Protein AF-A0A6A5W0D3-F1 (afdb_monomer_lite)

Radius of gyration: 15.41 Å; chains: 1; bounding box: 31×42×32 Å

Foldseek 3Di:
DDPVVVVVVQLVVQLVVQCVVCVVPDDSVVSSVVSLVVVCVVVPPVPVVSVVVVVVVVVVVVVVVVVVVVVVD

Structure (mmCIF, N/CA/C/O backbone):
data_AF-A0A6A5W0D3-F1
#
_entry.id   AF-A0A6A5W0D3-F1
#
loop_
_atom_site.group_PDB
_atom_site.id
_atom_site.type_symbol
_atom_site.label_atom_id
_atom_site.label_alt_id
_atom_site.label_comp_id
_atom_site.label_asym_id
_atom_site.label_entity_id
_atom_site.label_seq_id
_atom_site.pdbx_PDB_ins_code
_atom_site.Cartn_x
_atom_site.Cartn_y
_atom_site.Cartn_z
_atom_site.occupancy
_atom_site.B_iso_or_equiv
_atom_site.auth_seq_id
_atom_site.auth_comp_id
_atom_site.auth_asym_id
_atom_site.auth_atom_id
_atom_site.pdbx_PDB_model_num
ATOM 1 N N . VAL A 1 1 ? -1.962 -2.621 18.767 1.00 58.34 1 VAL A N 1
ATOM 2 C CA . VAL A 1 1 ? -1.755 -2.005 17.439 1.00 58.34 1 VAL A CA 1
ATOM 3 C C . VAL A 1 1 ? -2.942 -1.115 17.128 1.00 58.34 1 VAL A C 1
ATOM 5 O O . VAL A 1 1 ? -4.072 -1.595 17.127 1.00 58.34 1 VAL A O 1
ATOM 8 N N . GLY A 1 2 ? -2.718 0.188 16.970 1.00 75.19 2 GLY A N 1
ATOM 9 C CA . GLY A 1 2 ? -3.799 1.139 16.672 1.00 75.19 2 GLY A CA 1
ATOM 10 C C . GLY A 1 2 ? -4.259 1.054 15.210 1.00 75.19 2 GLY A C 1
ATOM 11 O O . GLY A 1 2 ? -3.493 0.638 14.346 1.00 75.19 2 GLY A O 1
ATOM 12 N N . LYS A 1 3 ? -5.481 1.516 14.893 1.00 66.06 3 LYS A N 1
ATOM 13 C CA . LYS A 1 3 ? -5.993 1.582 13.499 1.00 66.06 3 LYS A CA 1
ATOM 14 C C . LYS A 1 3 ? -5.021 2.273 12.531 1.00 66.06 3 LYS A C 1
ATOM 16 O O . LYS A 1 3 ? -4.920 1.887 11.376 1.00 66.06 3 LYS A O 1
ATOM 21 N N . ILE A 1 4 ? -4.301 3.286 13.010 1.00 66.69 4 ILE A N 1
ATOM 22 C CA . ILE A 1 4 ? -3.334 4.059 12.218 1.00 66.69 4 ILE A CA 1
ATOM 23 C C . ILE A 1 4 ? -2.086 3.235 11.908 1.00 66.69 4 ILE A C 1
ATOM 25 O O . ILE A 1 4 ? -1.595 3.251 10.786 1.00 66.69 4 ILE A O 1
ATOM 29 N N . GLU A 1 5 ? -1.598 2.502 12.900 1.00 73.88 5 GLU A N 1
ATOM 30 C CA . GLU A 1 5 ? -0.421 1.649 12.786 1.00 73.88 5 GLU A CA 1
ATOM 31 C C . GLU A 1 5 ? -0.691 0.496 11.813 1.00 73.88 5 GLU A C 1
ATOM 33 O O . GLU A 1 5 ? 0.099 0.266 10.907 1.00 73.88 5 GLU A O 1
ATOM 38 N N . TYR A 1 6 ? -1.877 -0.119 11.899 1.00 75.94 6 TYR A N 1
ATOM 39 C CA . TYR A 1 6 ? -2.337 -1.126 10.939 1.00 75.94 6 TYR A CA 1
ATOM 40 C C . TYR A 1 6 ? -2.340 -0.605 9.491 1.00 75.94 6 TYR A C 1
ATOM 42 O O . TYR A 1 6 ? -1.853 -1.277 8.584 1.00 75.94 6 TYR A O 1
ATOM 50 N N . ILE A 1 7 ? -2.846 0.610 9.266 1.00 74.44 7 ILE A N 1
ATOM 51 C CA . ILE A 1 7 ? -2.908 1.209 7.924 1.00 74.44 7 ILE A CA 1
ATOM 52 C C . ILE A 1 7 ? -1.520 1.579 7.412 1.00 74.44 7 ILE A C 1
ATOM 54 O O . ILE A 1 7 ? -1.230 1.370 6.236 1.00 74.44 7 ILE A O 1
ATOM 58 N N . TYR A 1 8 ? -0.652 2.088 8.284 1.00 78.88 8 TYR A N 1
ATOM 59 C CA . TYR A 1 8 ? 0.735 2.368 7.935 1.00 78.88 8 TYR A CA 1
ATOM 60 C C . TYR A 1 8 ? 1.474 1.088 7.521 1.00 78.88 8 TYR A C 1
ATOM 62 O O . TYR A 1 8 ? 2.091 1.053 6.457 1.00 78.88 8 TYR A O 1
ATOM 70 N N . THR A 1 9 ? 1.341 0.007 8.294 1.00 83.94 9 THR A N 1
ATOM 71 C CA . THR A 1 9 ? 1.928 -1.295 7.952 1.00 83.94 9 THR A CA 1
ATOM 72 C C . THR A 1 9 ? 1.384 -1.828 6.627 1.00 83.94 9 THR A C 1
ATOM 74 O O . THR A 1 9 ? 2.162 -2.298 5.797 1.00 83.94 9 THR A O 1
ATOM 77 N N . LEU A 1 10 ? 0.074 -1.708 6.387 1.00 81.94 10 LEU A N 1
ATOM 78 C CA . LEU A 1 10 ? -0.557 -2.137 5.136 1.00 81.94 10 LEU A CA 1
ATOM 79 C C . LEU A 1 10 ? -0.036 -1.341 3.927 1.00 81.94 10 LEU A C 1
ATOM 81 O O . LEU A 1 10 ? 0.235 -1.924 2.877 1.00 81.94 10 LEU A O 1
ATOM 85 N N . LEU A 1 11 ? 0.154 -0.028 4.087 1.00 83.62 11 LEU A N 1
ATOM 86 C CA . LEU A 1 11 ? 0.722 0.846 3.060 1.00 83.62 11 LEU A CA 1
ATOM 87 C C . LEU A 1 11 ? 2.173 0.457 2.733 1.00 83.62 11 LEU A C 1
ATOM 89 O O . LEU A 1 11 ? 2.506 0.282 1.561 1.00 83.62 11 LEU A O 1
ATOM 93 N N . CYS A 1 12 ? 3.022 0.281 3.751 1.00 86.06 12 CYS A N 1
ATOM 94 C CA . CYS A 1 12 ? 4.417 -0.136 3.572 1.00 86.06 12 CYS A CA 1
ATOM 95 C C . CYS A 1 12 ? 4.521 -1.509 2.900 1.00 86.06 12 CYS A C 1
ATOM 97 O O . CYS A 1 12 ? 5.355 -1.713 2.017 1.00 86.06 12 CYS A O 1
ATOM 99 N N . TYR A 1 13 ? 3.653 -2.442 3.287 1.00 88.19 13 TYR A N 1
ATOM 100 C CA . TYR A 1 13 ? 3.610 -3.775 2.702 1.00 88.19 13 TYR A CA 1
ATOM 101 C C . TYR A 1 13 ? 3.237 -3.731 1.214 1.00 88.19 13 TYR A C 1
ATOM 103 O O . TYR A 1 13 ? 3.957 -4.276 0.375 1.00 88.19 13 TYR A O 1
ATOM 111 N N . ALA A 1 14 ? 2.164 -3.016 0.865 1.00 86.56 14 ALA A N 1
ATOM 112 C CA . ALA A 1 14 ? 1.736 -2.852 -0.522 1.00 86.56 14 ALA A CA 1
ATOM 113 C C . ALA A 1 14 ? 2.791 -2.127 -1.377 1.00 86.56 14 ALA A C 1
ATOM 115 O O . ALA A 1 14 ? 3.034 -2.518 -2.521 1.00 86.56 14 ALA A O 1
ATOM 116 N N . PHE A 1 15 ? 3.456 -1.115 -0.812 1.00 88.75 15 PHE A N 1
ATOM 117 C CA . PHE A 1 15 ? 4.554 -0.414 -1.473 1.00 88.75 15 PHE A CA 1
ATOM 118 C C . PHE A 1 15 ? 5.721 -1.350 -1.789 1.00 88.75 15 PHE A C 1
ATOM 120 O O . PHE A 1 15 ? 6.163 -1.382 -2.932 1.00 88.75 15 PHE A O 1
ATOM 127 N N . ASN A 1 16 ? 6.178 -2.162 -0.832 1.00 91.75 16 ASN A N 1
ATOM 128 C CA . ASN A 1 16 ? 7.285 -3.094 -1.065 1.00 91.75 16 ASN A CA 1
ATOM 129 C C . ASN A 1 16 ? 6.951 -4.157 -2.124 1.00 91.75 16 ASN A C 1
ATOM 131 O O . ASN A 1 16 ? 7.806 -4.501 -2.941 1.00 91.75 16 ASN A O 1
ATOM 135 N N . ILE A 1 17 ? 5.707 -4.646 -2.172 1.00 91.88 17 ILE A N 1
ATOM 136 C CA . ILE A 1 17 ? 5.272 -5.578 -3.227 1.00 91.88 17 ILE A CA 1
ATOM 137 C C . ILE A 1 17 ? 5.350 -4.912 -4.603 1.00 91.88 17 ILE A C 1
ATOM 139 O O . ILE A 1 17 ? 5.885 -5.488 -5.547 1.00 91.88 17 ILE A O 1
ATOM 143 N N . LEU A 1 18 ? 4.836 -3.690 -4.736 1.00 88.56 18 LEU A N 1
ATOM 144 C CA . LEU A 1 18 ? 4.869 -2.989 -6.018 1.00 88.56 18 LEU A CA 1
ATOM 145 C C . LEU A 1 18 ? 6.288 -2.554 -6.397 1.00 88.56 18 LEU A C 1
ATOM 147 O O . LEU A 1 18 ? 6.653 -2.665 -7.561 1.00 88.56 18 LEU A O 1
ATOM 151 N N . TYR A 1 19 ? 7.108 -2.141 -5.434 1.00 89.50 19 TYR A N 1
ATOM 152 C CA . TYR A 1 19 ? 8.509 -1.787 -5.649 1.00 89.50 19 TYR A CA 1
ATOM 153 C C . TYR A 1 19 ? 9.336 -2.978 -6.136 1.00 89.50 19 TYR A C 1
ATOM 155 O O . TYR A 1 19 ? 10.071 -2.860 -7.109 1.00 89.50 19 TYR A O 1
ATOM 163 N N . THR A 1 20 ? 9.155 -4.160 -5.547 1.00 92.19 20 THR A N 1
ATOM 164 C CA . THR A 1 20 ? 9.837 -5.377 -6.026 1.00 92.19 20 THR A CA 1
ATOM 165 C C . THR A 1 20 ? 9.358 -5.817 -7.413 1.00 92.19 20 THR A C 1
ATOM 167 O O . THR A 1 20 ? 10.129 -6.396 -8.174 1.00 92.19 20 THR A O 1
ATOM 170 N N . LYS A 1 21 ? 8.103 -5.517 -7.773 1.00 89.56 21 LYS A N 1
ATOM 171 C CA . LYS A 1 21 ? 7.512 -5.865 -9.074 1.00 89.56 21 LYS A CA 1
ATOM 172 C C . LYS A 1 21 ? 7.839 -4.858 -10.188 1.00 89.56 21 LYS A C 1
ATOM 174 O O . LYS A 1 21 ? 7.946 -5.259 -11.343 1.00 89.56 21 LYS A O 1
ATOM 179 N N . LEU A 1 22 ? 7.934 -3.567 -9.863 1.00 86.94 22 LEU A N 1
ATOM 180 C CA . LEU A 1 22 ? 7.937 -2.454 -10.829 1.00 86.94 22 LEU A CA 1
ATOM 181 C C . LEU A 1 22 ? 9.112 -1.475 -10.662 1.00 86.94 22 LEU A C 1
ATOM 183 O O . LEU A 1 22 ? 9.336 -0.651 -11.547 1.00 86.94 22 LEU A O 1
ATOM 187 N N . GLY A 1 23 ? 9.860 -1.543 -9.558 1.00 75.50 23 GLY A N 1
ATOM 188 C CA . GLY A 1 23 ? 10.807 -0.507 -9.118 1.00 75.50 23 GLY A CA 1
ATOM 189 C C . GLY A 1 23 ? 12.037 -0.293 -10.001 1.00 75.50 23 GLY A C 1
ATOM 190 O O . GLY A 1 23 ? 1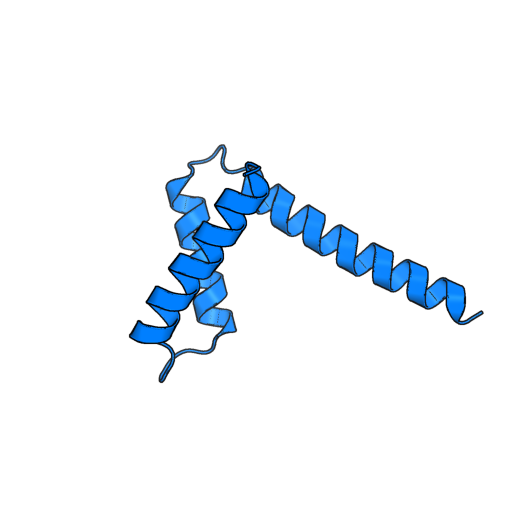2.738 0.693 -9.817 1.00 75.50 23 GLY A O 1
ATOM 191 N N . TYR A 1 24 ? 12.287 -1.166 -10.982 1.00 78.88 24 TYR A N 1
ATOM 192 C CA . TYR A 1 24 ? 13.321 -0.937 -11.997 1.00 78.88 24 TYR A CA 1
ATOM 193 C C . TYR A 1 24 ? 12.863 0.031 -13.108 1.00 78.88 24 TYR A C 1
ATOM 195 O O . TYR A 1 24 ? 13.686 0.736 -13.680 1.00 78.88 24 TYR A O 1
ATOM 203 N N . ASN A 1 25 ? 11.553 0.106 -13.384 1.00 82.81 25 ASN A N 1
ATOM 204 C CA . ASN A 1 25 ? 10.996 0.852 -14.524 1.00 82.81 25 ASN A CA 1
ATOM 205 C C . ASN A 1 25 ? 10.086 2.023 -14.128 1.00 82.81 25 ASN A C 1
ATOM 207 O O . ASN A 1 25 ? 9.695 2.807 -14.993 1.00 82.81 25 ASN A O 1
ATOM 211 N N . ILE A 1 26 ? 9.690 2.123 -12.858 1.00 86.12 26 ILE A N 1
ATOM 212 C CA . ILE A 1 26 ? 8.713 3.108 -12.390 1.00 86.12 26 ILE A CA 1
ATOM 213 C C . ILE A 1 26 ? 9.278 3.868 -11.195 1.00 86.12 26 ILE A C 1
ATOM 215 O O . ILE A 1 26 ? 9.774 3.274 -10.242 1.00 86.12 26 ILE A O 1
ATOM 219 N N . ASP A 1 27 ? 9.145 5.193 -11.238 1.00 88.56 27 ASP A N 1
ATOM 220 C CA . ASP A 1 27 ? 9.522 6.090 -10.149 1.00 88.56 27 ASP A CA 1
ATOM 221 C C . ASP A 1 27 ? 8.775 5.747 -8.843 1.00 88.56 27 ASP A C 1
ATOM 223 O O . ASP A 1 27 ? 7.564 5.494 -8.836 1.00 88.56 27 ASP A O 1
ATOM 227 N N . ASN A 1 28 ? 9.482 5.794 -7.712 1.00 84.31 28 ASN A N 1
ATOM 228 C CA . ASN A 1 28 ? 8.933 5.520 -6.379 1.00 84.31 28 ASN A CA 1
ATOM 229 C C . ASN A 1 28 ? 7.681 6.351 -6.058 1.00 84.31 28 ASN A C 1
ATOM 231 O O . ASN A 1 28 ? 6.753 5.861 -5.409 1.00 84.31 28 ASN A O 1
ATOM 235 N N . LYS A 1 29 ? 7.615 7.596 -6.535 1.00 84.94 29 LYS A N 1
ATOM 236 C CA . LYS A 1 29 ? 6.455 8.480 -6.393 1.00 84.94 29 LYS A CA 1
ATOM 237 C C . LYS A 1 29 ? 5.240 7.932 -7.134 1.00 84.94 29 LYS A C 1
ATOM 239 O O . LYS A 1 29 ? 4.135 7.971 -6.592 1.00 84.94 29 LYS A O 1
ATOM 244 N N . ALA A 1 30 ? 5.428 7.407 -8.342 1.00 86.31 30 ALA A N 1
ATOM 245 C CA . ALA A 1 30 ? 4.348 6.796 -9.114 1.00 86.31 30 ALA A CA 1
ATOM 246 C C . ALA A 1 30 ? 3.867 5.492 -8.455 1.00 86.31 30 ALA A C 1
ATOM 248 O O . ALA A 1 30 ? 2.661 5.267 -8.346 1.00 86.31 30 ALA A O 1
ATOM 249 N N . ILE A 1 31 ? 4.784 4.687 -7.912 1.00 85.56 31 ILE A N 1
ATOM 250 C CA . ILE A 1 31 ? 4.443 3.485 -7.134 1.00 85.56 31 ILE A CA 1
ATOM 251 C C . ILE A 1 31 ? 3.600 3.850 -5.906 1.00 85.56 31 ILE A C 1
ATOM 253 O O . ILE A 1 31 ? 2.551 3.247 -5.672 1.00 85.56 31 ILE A O 1
ATOM 257 N N . LEU A 1 32 ? 3.998 4.880 -5.157 1.00 85.31 32 LEU A N 1
ATOM 258 C CA . LEU A 1 32 ? 3.251 5.341 -3.987 1.00 85.31 32 LEU A CA 1
ATOM 259 C C . LEU A 1 32 ? 1.837 5.818 -4.353 1.00 85.31 32 LEU A C 1
ATOM 261 O O . LEU A 1 32 ? 0.878 5.486 -3.657 1.00 85.31 32 LEU A O 1
ATOM 265 N N . GLN A 1 33 ? 1.682 6.546 -5.461 1.00 84.19 33 GLN A N 1
ATOM 266 C CA . GLN A 1 33 ? 0.366 6.982 -5.945 1.00 84.19 33 GLN A CA 1
ATOM 267 C C . GLN A 1 33 ? -0.548 5.799 -6.288 1.00 84.19 33 GLN A C 1
ATOM 269 O O . GLN A 1 33 ? -1.735 5.828 -5.953 1.00 84.19 33 GLN A O 1
ATOM 274 N N . ILE A 1 34 ? -0.005 4.749 -6.910 1.00 85.81 34 ILE A N 1
ATOM 275 C CA . ILE A 1 34 ? -0.753 3.526 -7.233 1.00 85.81 34 ILE A CA 1
ATOM 276 C C . ILE A 1 34 ? -1.218 2.829 -5.951 1.00 85.81 34 ILE A C 1
ATOM 278 O O . ILE A 1 34 ? -2.397 2.492 -5.841 1.00 85.81 34 ILE A O 1
ATOM 282 N N . VAL A 1 35 ? -0.327 2.664 -4.967 1.00 85.12 35 VAL A N 1
ATOM 283 C CA . VAL A 1 35 ? -0.650 2.044 -3.669 1.00 85.12 35 VAL A CA 1
ATOM 284 C C . VAL A 1 35 ? -1.779 2.799 -2.971 1.00 85.12 35 VAL A C 1
ATOM 286 O O . VAL A 1 35 ? -2.7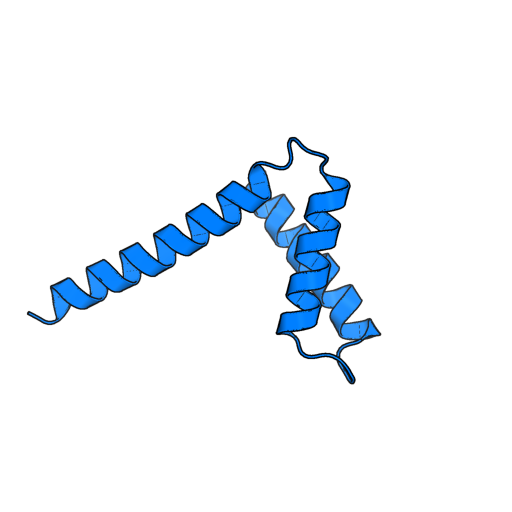64 2.201 -2.543 1.00 85.12 35 VAL A O 1
ATOM 289 N N . VAL A 1 36 ? -1.651 4.122 -2.885 1.00 80.31 36 VAL A N 1
ATOM 290 C CA . VAL A 1 36 ? -2.625 4.997 -2.228 1.00 80.31 36 VAL A CA 1
ATOM 291 C C . VAL A 1 36 ? -3.989 4.918 -2.917 1.00 80.31 36 VAL A C 1
ATOM 293 O O . VAL A 1 36 ? -5.016 4.775 -2.252 1.00 80.31 36 VAL A O 1
ATOM 296 N N . LYS A 1 37 ? -4.008 4.948 -4.254 1.00 81.12 37 LYS A N 1
ATOM 297 C CA . LYS A 1 37 ? -5.236 4.829 -5.048 1.00 81.12 37 LYS A CA 1
ATOM 298 C C . LYS A 1 37 ? -5.894 3.455 -4.886 1.00 81.12 37 LYS A C 1
ATOM 300 O O . LYS A 1 37 ? -7.111 3.381 -4.742 1.00 81.12 37 LYS A O 1
ATOM 305 N N . ALA A 1 38 ? -5.106 2.381 -4.869 1.00 81.62 38 ALA A N 1
ATOM 306 C CA . ALA A 1 38 ? -5.604 1.023 -4.666 1.00 81.62 38 ALA A CA 1
ATOM 307 C C . ALA A 1 38 ? -6.207 0.839 -3.265 1.00 81.62 38 ALA A C 1
ATOM 309 O O . ALA A 1 38 ? -7.322 0.330 -3.152 1.00 81.62 38 ALA A O 1
ATOM 310 N N . LEU A 1 39 ? -5.530 1.320 -2.213 1.00 77.00 39 LEU A N 1
ATOM 311 C CA . LEU A 1 39 ? -6.070 1.303 -0.848 1.00 77.00 39 LEU A CA 1
ATOM 312 C C . LEU A 1 39 ? -7.399 2.067 -0.766 1.00 77.00 39 LEU A C 1
ATOM 314 O O . LEU A 1 39 ? -8.361 1.570 -0.186 1.00 77.00 39 LEU A O 1
ATOM 318 N N . ASN A 1 40 ? -7.473 3.246 -1.386 1.00 73.88 40 ASN A N 1
ATOM 319 C CA . ASN A 1 40 ? -8.698 4.044 -1.423 1.00 73.88 40 ASN A CA 1
ATOM 320 C C . ASN A 1 40 ? -9.874 3.333 -2.080 1.00 73.88 40 ASN A C 1
ATOM 322 O O . ASN A 1 40 ? -11.000 3.434 -1.595 1.00 73.88 40 ASN A O 1
ATOM 326 N N . ASN A 1 41 ? -9.608 2.613 -3.168 1.00 75.56 41 ASN A N 1
ATOM 327 C CA . ASN A 1 41 ? -10.634 1.878 -3.894 1.00 75.56 41 ASN A CA 1
ATOM 328 C C . ASN A 1 41 ? -11.151 0.670 -3.095 1.00 75.56 41 ASN A C 1
ATOM 330 O O . ASN A 1 41 ? -12.327 0.336 -3.205 1.00 75.56 41 ASN A O 1
ATOM 334 N N . ILE A 1 42 ? -10.305 0.036 -2.273 1.00 73.44 42 ILE A N 1
ATOM 335 C CA . ILE A 1 42 ? -10.680 -1.125 -1.443 1.00 73.44 42 ILE A CA 1
ATOM 336 C C . ILE A 1 42 ? -11.587 -0.718 -0.273 1.00 73.44 42 ILE A C 1
ATOM 338 O O . ILE A 1 42 ? -12.496 -1.457 0.093 1.00 73.44 42 ILE A O 1
ATOM 342 N N . VAL A 1 43 ? -11.358 0.453 0.325 1.00 65.25 43 VAL A N 1
ATOM 343 C CA . VAL A 1 43 ? -12.042 0.866 1.567 1.00 65.25 43 VAL A CA 1
ATOM 344 C C . VAL A 1 43 ? -13.442 1.473 1.300 1.00 65.25 43 VAL A C 1
ATOM 346 O O . VAL A 1 43 ? -14.188 1.762 2.235 1.00 65.25 43 VAL A O 1
ATOM 349 N N . GLY A 1 44 ? -13.859 1.593 0.033 1.00 59.59 44 GLY A N 1
ATOM 350 C CA . GLY A 1 44 ? -15.172 2.121 -0.363 1.00 59.59 44 GLY A CA 1
ATOM 351 C C . GLY A 1 44 ? -15.323 3.633 -0.117 1.00 59.59 44 GLY A C 1
ATOM 352 O O . GLY A 1 44 ? -14.430 4.259 0.445 1.00 59.59 44 GLY A O 1
ATOM 353 N N . PRO A 1 45 ? -16.443 4.267 -0.513 1.00 54.78 45 PRO A N 1
ATOM 354 C CA . PRO A 1 45 ? -16.642 5.725 -0.415 1.00 54.78 45 PRO A CA 1
ATOM 355 C C . PRO A 1 45 ? -16.573 6.293 1.017 1.00 54.78 45 PRO A C 1
ATOM 357 O O . PRO A 1 45 ? -16.383 7.492 1.195 1.00 54.78 45 PRO A O 1
ATOM 360 N N . ASN A 1 46 ? -16.638 5.437 2.041 1.00 55.06 46 ASN A N 1
ATOM 361 C CA . ASN A 1 46 ? -16.431 5.804 3.445 1.00 55.06 46 ASN A CA 1
ATOM 362 C C . ASN A 1 46 ? -14.940 5.816 3.860 1.00 55.06 46 ASN A C 1
ATOM 364 O O . ASN A 1 46 ? -14.631 5.917 5.049 1.00 55.06 46 ASN A O 1
ATOM 368 N N . SER A 1 47 ? -14.000 5.747 2.906 1.00 57.84 47 SER A N 1
ATOM 369 C CA . SER A 1 47 ? -12.531 5.740 3.076 1.00 57.84 47 SER A CA 1
ATOM 370 C C . SER A 1 47 ? -11.909 7.077 3.512 1.00 57.84 47 SER A C 1
ATOM 372 O O . SER A 1 47 ? -10.738 7.360 3.253 1.00 57.84 47 SER A O 1
ATOM 374 N N . LEU A 1 48 ? -12.669 7.842 4.299 1.00 58.31 48 LEU A N 1
ATOM 375 C CA . LEU A 1 48 ? -12.332 9.054 5.059 1.00 58.31 48 LEU A CA 1
ATOM 376 C C . LEU A 1 48 ? -10.929 9.009 5.697 1.00 58.31 48 LEU A C 1
ATOM 378 O O . LEU A 1 48 ? -10.298 10.040 5.903 1.00 58.31 48 LEU A O 1
ATOM 382 N N . ILE A 1 49 ? -10.416 7.810 5.972 1.00 60.53 49 ILE A N 1
ATOM 383 C CA . ILE A 1 49 ? -9.110 7.566 6.572 1.00 60.53 49 ILE A CA 1
ATOM 384 C C . ILE A 1 49 ? -7.945 8.025 5.690 1.00 60.53 49 ILE A C 1
ATOM 386 O O . ILE A 1 49 ? -7.004 8.588 6.241 1.00 60.53 49 ILE A O 1
ATOM 390 N N . LEU A 1 50 ? -7.973 7.855 4.364 1.00 63.66 50 LEU A N 1
ATOM 391 C CA . LEU A 1 50 ? -6.872 8.373 3.544 1.00 63.66 50 LEU A CA 1
ATOM 392 C C . LEU A 1 50 ? -6.930 9.896 3.453 1.00 63.66 50 LEU A C 1
ATOM 394 O O . LEU A 1 50 ? -5.906 10.558 3.604 1.00 63.66 50 LEU A O 1
ATOM 398 N N . THR A 1 51 ? -8.125 10.456 3.279 1.00 64.56 51 THR A N 1
ATOM 399 C CA . THR A 1 51 ? -8.322 11.908 3.286 1.00 64.56 51 THR A CA 1
ATOM 400 C C . THR A 1 51 ? -7.837 12.510 4.606 1.00 64.56 51 THR A C 1
ATOM 402 O O . THR A 1 51 ? -7.083 13.476 4.579 1.00 64.56 51 THR A O 1
ATOM 405 N N . LEU A 1 52 ? -8.152 11.890 5.750 1.00 64.12 52 LEU A N 1
ATOM 406 C CA . LEU A 1 52 ? -7.649 12.268 7.077 1.00 64.12 52 LEU A CA 1
ATOM 407 C C . LEU A 1 52 ? -6.145 12.044 7.246 1.00 64.12 52 LEU A C 1
ATOM 409 O O . LEU A 1 52 ? -5.494 12.843 7.913 1.00 64.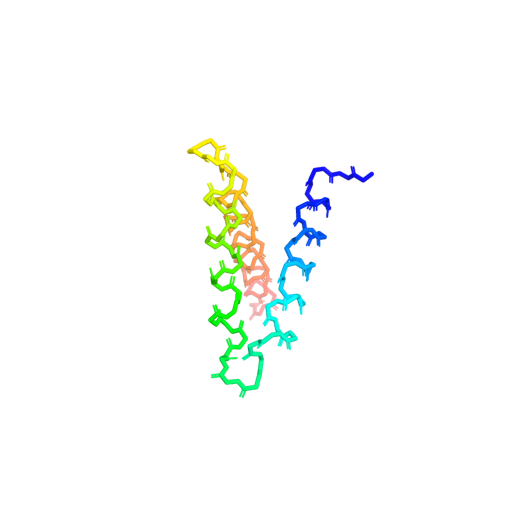12 52 LEU A O 1
ATOM 413 N N . LEU A 1 53 ? -5.578 10.976 6.681 1.00 67.50 53 LEU A N 1
ATOM 414 C CA . LEU A 1 53 ? -4.144 10.694 6.768 1.00 67.50 53 LEU A CA 1
ATOM 415 C C . LEU A 1 53 ? -3.350 11.748 5.993 1.00 67.50 53 LEU A C 1
ATOM 417 O O . LEU A 1 53 ? -2.393 12.302 6.525 1.00 67.50 53 LEU A O 1
ATOM 421 N N . VAL A 1 54 ? -3.791 12.074 4.777 1.00 62.66 54 VAL A N 1
ATOM 422 C CA . VAL A 1 54 ? -3.210 13.138 3.952 1.00 62.66 54 VAL A CA 1
ATOM 423 C C . VAL A 1 54 ? -3.381 14.490 4.642 1.00 62.66 54 VAL A C 1
ATOM 425 O O . VAL A 1 54 ? -2.401 15.221 4.756 1.00 62.66 54 VAL A O 1
ATOM 428 N N . PHE A 1 55 ? -4.560 14.791 5.200 1.00 69.44 55 PHE A N 1
ATOM 429 C CA . PHE A 1 55 ? -4.777 16.026 5.963 1.00 69.44 55 PHE A CA 1
ATOM 430 C C . PHE A 1 55 ? -3.888 16.115 7.205 1.00 69.44 55 PHE A C 1
ATOM 432 O O . PHE A 1 55 ? -3.322 17.166 7.490 1.00 69.44 55 PHE A O 1
ATOM 439 N N . ARG A 1 56 ? -3.731 15.015 7.944 1.00 72.81 56 ARG A N 1
ATOM 440 C CA . ARG A 1 56 ? -2.919 14.968 9.165 1.00 72.81 56 ARG A CA 1
ATOM 441 C C . ARG A 1 56 ? -1.427 15.064 8.862 1.00 72.81 56 ARG A C 1
ATOM 443 O O . ARG A 1 56 ? -0.709 15.731 9.602 1.00 72.81 56 ARG A O 1
ATOM 450 N N . VAL A 1 57 ? -0.953 14.418 7.798 1.00 72.69 57 VAL A N 1
ATOM 451 C CA . VAL A 1 57 ? 0.437 14.543 7.333 1.00 72.69 57 VAL A CA 1
ATOM 452 C C . VAL A 1 57 ? 0.698 15.966 6.839 1.00 72.69 57 VAL A C 1
ATOM 454 O O . VAL A 1 57 ? 1.690 16.565 7.244 1.00 72.69 57 VAL A O 1
ATOM 457 N N . TYR A 1 58 ? -0.221 16.540 6.060 1.00 67.06 58 TYR A N 1
ATOM 458 C CA . TYR A 1 58 ? -0.144 17.923 5.592 1.00 67.06 58 TYR A CA 1
ATOM 459 C C . TYR A 1 58 ? -0.114 18.931 6.752 1.00 67.06 58 TYR A C 1
ATOM 461 O O . TYR A 1 58 ? 0.782 19.771 6.808 1.00 67.06 58 TYR A O 1
ATOM 469 N N . LEU A 1 59 ? -1.021 18.800 7.729 1.00 70.06 59 LEU A N 1
ATOM 470 C CA . LEU A 1 59 ? -1.032 19.625 8.943 1.00 70.06 59 LEU A CA 1
ATOM 471 C C . LEU A 1 59 ? 0.271 19.498 9.730 1.00 70.06 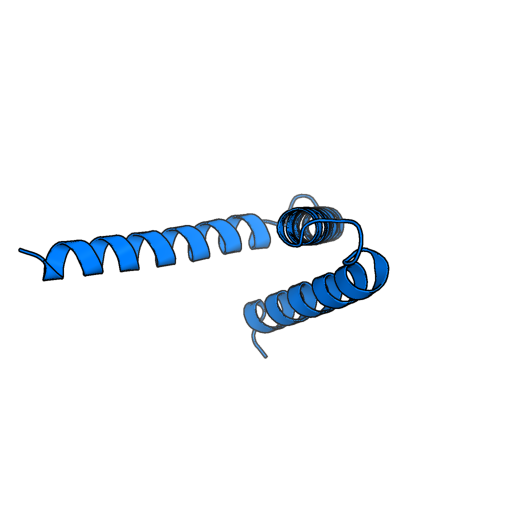59 LEU A C 1
ATOM 473 O O . LEU A 1 59 ? 0.804 20.502 10.183 1.00 70.06 59 LEU A O 1
ATOM 477 N N . ARG A 1 60 ? 0.821 18.288 9.869 1.00 69.81 60 ARG A N 1
ATOM 478 C CA . ARG A 1 60 ? 2.069 18.077 10.612 1.00 69.81 60 ARG A CA 1
ATOM 479 C C . ARG A 1 60 ? 3.274 18.715 9.920 1.00 69.81 60 ARG A C 1
ATOM 481 O O . ARG A 1 60 ? 4.123 19.280 10.599 1.00 69.81 60 ARG A O 1
ATOM 488 N N . ILE A 1 61 ? 3.343 18.639 8.591 1.00 67.44 61 ILE A N 1
ATOM 489 C CA . ILE A 1 61 ? 4.399 19.296 7.810 1.00 67.44 61 ILE A CA 1
ATOM 490 C C . ILE A 1 61 ? 4.275 20.815 7.944 1.00 67.44 61 ILE A C 1
ATOM 492 O O . ILE A 1 61 ? 5.265 21.467 8.258 1.00 67.44 61 ILE A O 1
ATOM 496 N N . ASN A 1 62 ? 3.068 21.368 7.794 1.00 63.00 62 ASN A N 1
ATOM 497 C CA . ASN A 1 62 ? 2.848 22.808 7.925 1.00 63.00 62 ASN A CA 1
ATOM 498 C C . ASN A 1 62 ? 3.064 23.322 9.349 1.00 63.00 62 ASN A C 1
ATOM 500 O O . ASN A 1 62 ? 3.671 24.369 9.500 1.00 63.00 62 ASN A O 1
ATOM 504 N N . SER A 1 63 ? 2.640 22.612 10.397 1.00 67.19 63 SER A N 1
ATOM 505 C CA . SER A 1 63 ? 2.925 23.020 11.781 1.00 67.19 63 SER A CA 1
ATOM 506 C C . SER A 1 63 ? 4.418 22.986 12.095 1.00 67.19 63 SER A C 1
ATOM 508 O O . SER A 1 63 ? 4.905 23.877 12.780 1.00 67.19 63 SER A O 1
ATOM 510 N N . ASN A 1 64 ? 5.159 22.004 11.576 1.00 61.62 64 ASN A N 1
ATOM 511 C CA . ASN A 1 64 ? 6.615 21.977 11.721 1.00 61.62 64 ASN A CA 1
ATOM 512 C C . ASN A 1 64 ? 7.291 23.103 10.922 1.00 61.62 64 ASN A C 1
ATOM 514 O O . ASN A 1 64 ? 8.272 23.670 11.390 1.00 61.62 64 ASN A O 1
ATOM 518 N N . LEU A 1 65 ? 6.763 23.447 9.743 1.00 62.69 65 LEU A N 1
ATOM 519 C CA . LEU A 1 65 ? 7.218 24.593 8.953 1.00 62.69 65 LEU A CA 1
ATOM 520 C C . LEU A 1 65 ? 6.944 25.919 9.685 1.00 62.69 65 LEU A C 1
ATOM 522 O O . LEU A 1 65 ? 7.808 26.785 9.728 1.00 62.69 65 LEU A O 1
ATOM 526 N N . LEU A 1 66 ? 5.762 26.048 10.297 1.00 59.56 66 LEU A N 1
ATOM 527 C CA . LEU A 1 66 ? 5.335 27.215 11.071 1.00 59.56 66 LEU A CA 1
ATOM 528 C C . LEU A 1 66 ? 6.209 27.399 12.323 1.00 59.56 66 LEU A C 1
ATOM 530 O O . LEU A 1 66 ? 6.724 28.485 12.554 1.00 59.56 66 LEU A O 1
ATOM 534 N N . LEU A 1 67 ? 6.455 26.315 13.071 1.00 56.84 67 LEU A N 1
ATOM 535 C CA . LEU A 1 67 ? 7.363 26.306 14.225 1.00 56.84 67 LEU A 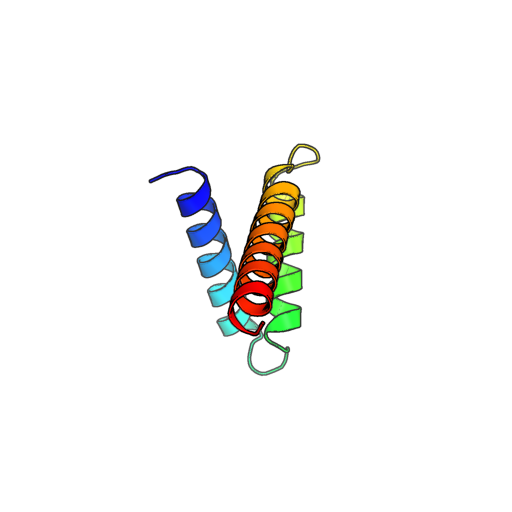CA 1
ATOM 536 C C . LEU A 1 67 ? 8.816 26.606 13.835 1.00 56.84 67 LEU A C 1
ATOM 538 O O . LEU A 1 67 ? 9.536 27.225 14.608 1.00 56.84 67 LEU A O 1
ATOM 542 N N . SER A 1 68 ? 9.249 26.185 12.643 1.00 54.41 68 SER A N 1
ATOM 543 C CA . SER A 1 68 ? 10.585 26.500 12.128 1.00 54.41 68 SER A CA 1
ATOM 544 C C . SER A 1 68 ? 10.739 27.972 11.741 1.00 54.41 68 SER A C 1
ATOM 546 O O . SER A 1 68 ? 11.854 28.483 11.815 1.00 54.41 68 SER A O 1
ATOM 548 N N . LEU A 1 69 ? 9.658 28.638 11.317 1.00 57.31 69 LEU A N 1
ATOM 549 C CA . LEU A 1 69 ? 9.661 30.059 10.959 1.00 57.31 69 LEU A CA 1
ATOM 550 C C . LEU A 1 69 ? 9.717 30.949 12.214 1.00 57.31 69 LEU A C 1
ATOM 552 O O . LEU A 1 69 ? 10.453 31.934 12.227 1.00 57.31 69 LEU A O 1
ATOM 556 N N . ASP A 1 70 ? 9.012 30.556 13.281 1.00 54.22 70 ASP A N 1
ATOM 557 C CA . ASP A 1 70 ? 9.001 31.266 14.571 1.00 54.22 70 ASP A CA 1
ATOM 558 C C . ASP A 1 70 ? 10.357 31.228 15.296 1.00 54.22 70 ASP A C 1
ATOM 560 O O . ASP A 1 70 ? 10.673 32.132 16.061 1.00 54.22 70 ASP A O 1
ATOM 564 N N . THR A 1 71 ? 11.196 30.21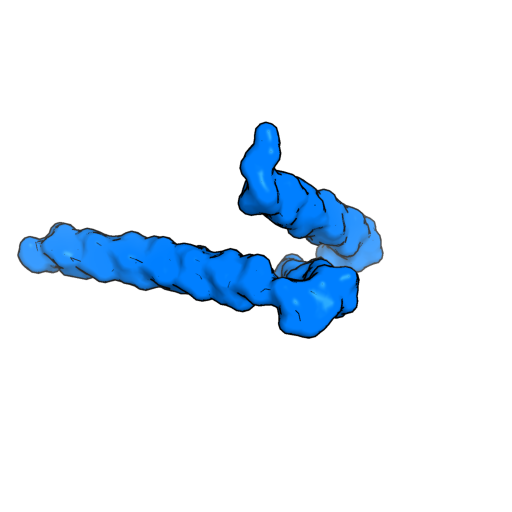7 15.047 1.00 52.88 71 THR A N 1
ATOM 565 C CA . THR A 1 71 ? 12.549 30.130 15.636 1.00 52.88 71 THR A CA 1
ATOM 566 C C . THR A 1 71 ? 13.617 30.940 14.893 1.00 52.88 71 THR A C 1
ATOM 568 O O . THR A 1 71 ? 14.770 30.959 15.321 1.00 52.88 71 THR A O 1
ATOM 571 N N . THR A 1 72 ? 13.262 31.576 13.772 1.00 48.06 72 THR A N 1
ATOM 572 C CA . THR A 1 72 ? 14.175 32.377 12.930 1.00 48.06 72 THR A CA 1
ATOM 573 C C . THR A 1 72 ? 13.965 33.893 13.031 1.00 48.06 72 THR A C 1
ATOM 575 O O . THR A 1 72 ? 14.531 34.625 12.220 1.00 48.06 72 THR A O 1
ATOM 578 N N . ILE A 1 73 ? 13.185 34.369 14.009 1.00 45.03 73 ILE A N 1
ATOM 579 C CA . ILE A 1 73 ? 12.957 35.801 14.282 1.00 45.03 73 ILE A CA 1
ATOM 580 C C . ILE A 1 73 ? 13.637 36.200 15.592 1.00 45.03 73 ILE A C 1
ATOM 582 O O . ILE A 1 73 ? 13.539 35.419 16.564 1.00 45.03 73 ILE A O 1
#

Organism: NCBI:txid1392246

Secondary structure (DSSP, 8-state):
--HHHHHHHHHHHHHHHHHHHHTTTS-HHHHHHHHHHHHHHHS-TT-HHHHHHHHHHHHHHHHHHHHHHHTT-

pLDDT: mean 73.17, std 12.3, range [45.03, 92.19]

Sequence (73 aa):
VGKIEYIYTLLCYAFNILYTKLGYNIDNKAILQIVVKALNNIVGPNSLILTLLVFRVYLRINSNLLLSLDTTI